Protein AF-A0A928PJI2-F1 (afdb_monomer_lite)

Radius of gyration: 22.68 Å; chains: 1; bounding box: 47×32×67 Å

pLDDT: mean 75.67, std 11.38, range [41.09, 91.38]

Structure (mmCIF, N/CA/C/O backbone):
data_AF-A0A928PJI2-F1
#
_entry.id   AF-A0A928PJI2-F1
#
loop_
_atom_site.group_PDB
_atom_site.id
_atom_site.type_symbol
_atom_site.label_atom_id
_atom_site.label_alt_id
_atom_site.label_comp_id
_atom_site.label_asym_id
_atom_site.label_entity_id
_atom_site.label_seq_id
_atom_site.pdbx_PDB_ins_code
_atom_site.Cartn_x
_atom_site.Cartn_y
_atom_site.Cartn_z
_atom_site.occupancy
_atom_site.B_iso_or_equiv
_atom_site.auth_seq_id
_atom_site.auth_comp_id
_atom_site.auth_asym_id
_atom_site.auth_atom_id
_atom_site.pdbx_PDB_model_num
ATOM 1 N N . MET A 1 1 ? -7.559 18.636 12.593 1.00 42.41 1 MET A N 1
ATOM 2 C CA . MET A 1 1 ? -6.894 17.813 11.559 1.00 42.41 1 MET A CA 1
ATOM 3 C C . MET A 1 1 ? -5.403 18.155 11.569 1.00 42.41 1 MET A C 1
ATOM 5 O O . MET A 1 1 ? -4.976 19.025 10.827 1.00 42.41 1 MET A O 1
ATOM 9 N N . ASN A 1 2 ? -4.631 17.572 12.496 1.00 41.09 2 ASN A N 1
ATOM 10 C CA . ASN A 1 2 ? -3.192 17.846 12.614 1.00 41.09 2 ASN A CA 1
ATOM 11 C C . ASN A 1 2 ? -2.451 17.034 11.544 1.00 41.09 2 ASN A C 1
ATOM 13 O O . ASN A 1 2 ? -2.217 15.835 11.701 1.00 41.09 2 ASN A O 1
ATOM 17 N N . LEU A 1 3 ? -2.166 17.682 10.417 1.00 52.84 3 LEU A N 1
ATOM 18 C CA . LEU A 1 3 ? -1.324 17.148 9.354 1.00 52.84 3 LEU A CA 1
ATOM 19 C C . LEU A 1 3 ? 0.115 17.108 9.871 1.00 52.84 3 LEU A C 1
ATOM 21 O O . LEU A 1 3 ? 0.831 18.102 9.879 1.00 52.84 3 LEU A O 1
ATOM 25 N N . ASP A 1 4 ? 0.512 15.939 10.359 1.00 62.12 4 ASP A N 1
ATOM 26 C CA . ASP A 1 4 ? 1.878 15.655 10.774 1.00 62.12 4 ASP A CA 1
ATOM 27 C C . ASP A 1 4 ? 2.794 15.761 9.538 1.00 62.12 4 ASP A C 1
ATOM 29 O O . ASP A 1 4 ? 2.834 14.853 8.703 1.00 62.12 4 ASP A O 1
ATOM 33 N N . PHE A 1 5 ? 3.489 16.895 9.380 1.00 66.19 5 PHE A N 1
ATOM 34 C CA . PHE A 1 5 ? 4.384 17.181 8.246 1.00 66.19 5 PHE A CA 1
ATOM 35 C C . PHE A 1 5 ? 5.406 16.059 8.007 1.00 66.19 5 PHE A C 1
ATOM 37 O O . PHE A 1 5 ? 5.797 15.796 6.869 1.00 66.19 5 PHE A O 1
ATOM 44 N N . ARG A 1 6 ? 5.771 15.321 9.062 1.00 69.81 6 ARG A N 1
ATOM 45 C CA . ARG A 1 6 ? 6.651 14.153 8.985 1.00 69.81 6 ARG A CA 1
ATOM 46 C C . ARG A 1 6 ? 6.022 12.990 8.211 1.00 69.81 6 ARG A C 1
ATOM 48 O O . ARG A 1 6 ? 6.728 12.288 7.489 1.00 69.81 6 ARG A O 1
ATOM 55 N N . LYS A 1 7 ? 4.703 12.789 8.318 1.00 73.00 7 LYS A N 1
ATOM 56 C CA . LYS A 1 7 ? 3.969 11.778 7.534 1.00 73.00 7 LYS A CA 1
ATOM 57 C C . LYS A 1 7 ? 3.865 12.177 6.067 1.00 73.00 7 LYS A C 1
ATOM 59 O O . LYS A 1 7 ? 4.045 11.320 5.209 1.00 73.00 7 LYS A O 1
ATOM 64 N N . ILE A 1 8 ? 3.626 13.457 5.780 1.00 77.81 8 ILE A N 1
ATOM 65 C CA . ILE A 1 8 ? 3.538 13.967 4.402 1.00 77.81 8 ILE A CA 1
ATOM 66 C C . ILE A 1 8 ? 4.882 13.810 3.690 1.00 77.81 8 ILE A C 1
ATOM 68 O O . ILE A 1 8 ? 4.924 13.283 2.583 1.00 77.81 8 ILE A O 1
ATOM 72 N N . GLY A 1 9 ? 5.982 14.195 4.348 1.00 80.31 9 GLY A N 1
ATOM 73 C CA . GLY A 1 9 ? 7.327 14.030 3.796 1.00 80.31 9 GLY A CA 1
ATOM 74 C C . GLY A 1 9 ? 7.658 12.568 3.502 1.00 80.31 9 GLY A C 1
ATOM 75 O O . GLY A 1 9 ? 8.167 12.258 2.429 1.00 80.31 9 GLY A O 1
ATOM 76 N N . LYS A 1 10 ? 7.292 11.651 4.407 1.00 82.50 10 LYS A N 1
ATOM 77 C CA . LYS A 1 10 ? 7.490 10.214 4.186 1.00 82.50 10 LYS A CA 1
ATOM 78 C C . LYS A 1 10 ? 6.700 9.700 2.978 1.00 82.50 10 LYS A C 1
ATOM 80 O O . LYS A 1 10 ? 7.272 9.020 2.138 1.00 82.50 10 LYS A O 1
ATOM 85 N N . ILE A 1 11 ? 5.427 10.081 2.858 1.00 85.81 11 ILE A N 1
ATOM 86 C CA . ILE A 1 11 ? 4.591 9.704 1.708 1.00 85.81 11 ILE A CA 1
ATOM 87 C C . ILE A 1 11 ? 5.186 10.247 0.404 1.00 85.81 11 ILE A C 1
ATOM 89 O O . ILE A 1 11 ? 5.248 9.521 -0.581 1.00 85.81 11 ILE A O 1
ATOM 93 N N . ALA A 1 12 ? 5.651 11.498 0.387 1.00 85.88 12 ALA A N 1
ATOM 94 C CA . ALA A 1 12 ? 6.261 12.090 -0.801 1.00 85.88 12 ALA A CA 1
ATOM 95 C C . ALA A 1 12 ? 7.525 11.331 -1.235 1.00 85.88 12 ALA A C 1
ATOM 97 O O . ALA A 1 12 ? 7.686 11.035 -2.416 1.00 85.88 12 ALA A O 1
ATOM 98 N N . VAL A 1 13 ? 8.389 10.964 -0.283 1.00 89.44 13 VAL A N 1
ATOM 99 C CA . VAL A 1 13 ? 9.581 10.147 -0.555 1.00 89.44 13 VAL A CA 1
ATOM 100 C C . VAL A 1 13 ? 9.193 8.773 -1.100 1.00 89.44 13 VAL A C 1
ATOM 102 O O . VAL A 1 13 ? 9.744 8.356 -2.116 1.00 89.44 13 VAL A O 1
ATOM 105 N N . ASP A 1 14 ? 8.216 8.102 -0.488 1.00 84.31 14 ASP A N 1
ATOM 106 C CA . ASP A 1 14 ? 7.739 6.791 -0.944 1.00 84.31 14 ASP A CA 1
ATOM 107 C C . ASP A 1 14 ? 7.193 6.862 -2.385 1.00 84.31 14 ASP A C 1
ATOM 109 O O . ASP A 1 14 ? 7.489 5.997 -3.211 1.00 84.31 14 ASP A O 1
ATOM 113 N N . VAL A 1 15 ? 6.459 7.930 -2.722 1.00 88.00 15 VAL A N 1
ATOM 114 C CA . VAL A 1 15 ? 5.955 8.178 -4.083 1.00 88.00 15 VAL A CA 1
ATOM 115 C C . VAL A 1 15 ? 7.101 8.409 -5.071 1.00 88.00 15 VAL A C 1
ATOM 117 O O . VAL A 1 15 ? 7.095 7.834 -6.158 1.00 88.00 15 VAL A O 1
ATOM 120 N N . ILE A 1 16 ? 8.106 9.210 -4.708 1.00 91.38 16 ILE A N 1
ATOM 121 C CA . ILE A 1 16 ? 9.274 9.459 -5.567 1.00 91.38 16 ILE A CA 1
ATOM 122 C C . ILE A 1 16 ? 10.029 8.153 -5.836 1.00 91.38 16 ILE A C 1
ATOM 124 O O . ILE A 1 16 ? 10.334 7.848 -6.989 1.00 91.38 16 ILE A O 1
ATOM 128 N N . ILE A 1 17 ? 10.285 7.353 -4.797 1.00 90.81 17 ILE A N 1
ATOM 129 C CA . ILE A 1 17 ? 10.956 6.052 -4.923 1.00 90.81 17 ILE A CA 1
ATOM 130 C C . ILE A 1 17 ? 10.165 5.129 -5.854 1.00 90.81 17 ILE A C 1
ATOM 132 O O . ILE A 1 17 ? 10.753 4.478 -6.717 1.00 90.81 17 ILE A O 1
ATOM 136 N N . PHE A 1 18 ? 8.837 5.102 -5.727 1.00 88.06 18 PHE A N 1
ATOM 137 C CA . PHE A 1 18 ? 7.977 4.305 -6.595 1.00 88.06 18 PHE A CA 1
ATOM 138 C C . PHE A 1 18 ? 8.124 4.682 -8.079 1.00 88.06 18 PHE A C 1
ATOM 140 O O . PHE A 1 18 ? 8.286 3.800 -8.923 1.00 88.06 18 PHE A O 1
ATOM 147 N N . PHE A 1 19 ? 8.143 5.978 -8.407 1.00 87.38 19 PHE A N 1
ATOM 148 C CA . PHE A 1 19 ? 8.352 6.433 -9.786 1.00 87.38 19 PHE A CA 1
ATOM 149 C C . PHE A 1 19 ? 9.752 6.107 -10.317 1.00 87.38 19 PHE A C 1
ATOM 151 O O . PHE A 1 19 ? 9.887 5.717 -11.477 1.00 87.38 19 PHE A O 1
ATOM 158 N N . VAL A 1 20 ? 10.786 6.208 -9.478 1.00 90.81 20 VAL A N 1
ATOM 159 C CA . VAL A 1 20 ? 12.151 5.811 -9.855 1.00 90.81 20 VAL A CA 1
ATOM 160 C C . VAL A 1 20 ? 12.215 4.312 -10.163 1.00 90.81 20 VAL A C 1
ATOM 162 O O . VAL A 1 20 ? 12.771 3.922 -11.189 1.00 90.81 20 VAL A O 1
ATOM 165 N N . LEU A 1 21 ? 11.598 3.468 -9.329 1.00 88.62 21 LEU A N 1
ATOM 166 C CA . LEU A 1 21 ? 11.528 2.022 -9.560 1.00 88.62 21 LEU A CA 1
ATOM 167 C C . LEU A 1 21 ? 10.780 1.686 -10.855 1.00 88.62 21 LEU A C 1
ATOM 169 O O . LEU A 1 21 ? 11.262 0.863 -11.634 1.00 88.62 21 LEU A O 1
ATOM 173 N N . LEU A 1 22 ? 9.653 2.354 -11.124 1.00 85.25 22 LEU A N 1
ATOM 174 C CA . LEU A 1 22 ? 8.938 2.225 -12.398 1.00 85.25 22 LEU A CA 1
ATOM 175 C C . LEU A 1 22 ? 9.819 2.607 -13.594 1.00 85.25 22 LEU A C 1
ATOM 177 O O . LEU A 1 22 ? 9.795 1.910 -14.604 1.00 85.25 22 LEU A O 1
ATOM 181 N N . GLY A 1 23 ? 10.628 3.663 -13.473 1.00 84.06 23 GLY A N 1
ATOM 182 C CA . GLY A 1 23 ? 11.589 4.059 -14.504 1.00 84.06 23 GLY A CA 1
ATOM 183 C C . GLY A 1 23 ? 12.644 2.983 -14.782 1.00 84.06 23 GLY A C 1
ATOM 184 O O . GLY A 1 23 ? 12.915 2.661 -15.937 1.00 84.06 23 GLY A O 1
ATOM 185 N N . ILE A 1 24 ? 13.196 2.367 -13.734 1.00 86.94 24 ILE A N 1
ATOM 186 C CA . ILE A 1 24 ? 14.184 1.280 -13.857 1.00 86.94 24 ILE A CA 1
ATOM 187 C C . ILE A 1 24 ? 13.563 0.041 -14.517 1.00 86.94 24 ILE A C 1
ATOM 189 O O . ILE A 1 24 ? 14.201 -0.606 -15.347 1.00 86.94 24 ILE A O 1
ATOM 193 N N . LEU A 1 25 ? 12.299 -0.262 -14.209 1.00 85.00 25 LEU A N 1
ATOM 194 C CA . LEU A 1 25 ? 11.548 -1.370 -14.810 1.00 85.00 25 LEU A CA 1
ATOM 195 C C . LEU A 1 25 ? 11.311 -1.203 -16.323 1.00 85.00 25 LEU A C 1
ATOM 197 O O . LEU A 1 25 ? 10.968 -2.183 -16.980 1.00 85.00 25 LEU A O 1
ATOM 201 N N . ILE A 1 26 ? 11.526 -0.006 -16.886 1.00 83.44 26 ILE A N 1
ATOM 202 C CA . ILE A 1 26 ? 11.474 0.256 -18.334 1.00 83.44 26 ILE A CA 1
ATOM 203 C C . ILE A 1 26 ? 12.778 -0.118 -19.042 1.00 83.44 26 ILE A C 1
ATOM 205 O O . ILE A 1 26 ? 12.755 -0.405 -20.239 1.00 83.44 26 ILE A O 1
ATOM 209 N N . LEU A 1 27 ? 13.906 -0.201 -18.329 1.00 83.19 27 LEU A N 1
ATOM 210 C CA . LEU A 1 27 ? 15.193 -0.541 -18.941 1.00 83.19 27 LEU A CA 1
ATOM 211 C C . LEU A 1 27 ? 15.141 -1.867 -19.722 1.00 83.19 27 LEU A C 1
ATOM 213 O O . LEU A 1 27 ? 15.535 -1.858 -20.887 1.00 83.19 27 LEU A O 1
ATOM 217 N N . PRO A 1 28 ? 14.599 -2.982 -19.188 1.00 80.50 28 PRO A N 1
ATOM 218 C CA . PRO A 1 28 ? 14.483 -4.224 -19.949 1.00 80.50 28 PRO A CA 1
ATOM 219 C C . PRO A 1 28 ? 13.693 -4.065 -21.253 1.00 80.50 28 PRO A C 1
ATOM 221 O O . PRO A 1 28 ? 14.087 -4.648 -22.261 1.00 80.50 28 PRO A O 1
ATOM 224 N N . ALA A 1 29 ? 12.626 -3.257 -21.269 1.00 80.50 29 ALA A N 1
ATOM 225 C CA . ALA A 1 29 ? 11.838 -2.978 -22.472 1.00 80.50 29 ALA A CA 1
ATOM 226 C C . ALA A 1 29 ? 12.664 -2.265 -23.550 1.00 80.50 29 ALA A C 1
ATOM 228 O O . ALA A 1 29 ? 12.610 -2.642 -24.718 1.00 80.50 29 ALA A O 1
ATOM 229 N N . VAL A 1 30 ? 13.479 -1.288 -23.146 1.00 82.31 30 VAL A N 1
ATOM 230 C CA . VAL A 1 30 ? 14.346 -0.527 -24.057 1.00 82.31 30 VAL A CA 1
ATOM 231 C C . VAL A 1 30 ? 15.494 -1.390 -24.585 1.00 82.31 30 VAL A C 1
ATOM 233 O O . VAL A 1 30 ? 15.783 -1.357 -25.777 1.00 82.31 30 VAL A O 1
ATOM 236 N N . TYR A 1 31 ? 16.128 -2.189 -23.723 1.00 81.06 31 TYR A N 1
ATOM 237 C CA . TYR A 1 31 ? 17.282 -3.010 -24.103 1.00 81.06 31 TYR A CA 1
ATOM 238 C C . TYR A 1 31 ? 16.911 -4.228 -24.950 1.00 81.06 31 TYR A C 1
ATOM 240 O O . TYR A 1 31 ? 17.641 -4.575 -25.873 1.00 81.06 31 TYR A O 1
ATOM 248 N N . THR A 1 32 ? 15.799 -4.897 -24.640 1.00 80.25 32 THR A N 1
ATOM 249 C CA . THR A 1 32 ? 15.392 -6.109 -25.372 1.00 80.25 32 THR A CA 1
ATOM 250 C C . THR A 1 32 ? 14.613 -5.801 -26.647 1.00 80.25 32 THR A C 1
ATOM 252 O O . THR A 1 32 ? 14.497 -6.687 -27.491 1.00 80.25 32 THR A O 1
ATOM 255 N N . ASN A 1 33 ? 14.079 -4.577 -26.785 1.00 76.94 33 ASN A N 1
ATOM 256 C CA . ASN A 1 33 ? 13.225 -4.134 -27.895 1.00 76.94 33 ASN A CA 1
ATOM 257 C C . ASN A 1 33 ? 12.179 -5.194 -28.297 1.00 76.94 33 ASN A C 1
ATOM 259 O O . ASN A 1 33 ? 11.945 -5.484 -29.469 1.00 76.94 33 ASN A O 1
ATOM 263 N N . SER A 1 34 ? 11.610 -5.844 -27.287 1.00 77.62 34 SER A N 1
ATOM 264 C CA . SER A 1 34 ? 10.708 -6.976 -27.429 1.00 77.62 34 SER A CA 1
ATOM 265 C C . SER A 1 34 ? 9.525 -6.787 -26.495 1.00 77.62 34 SER A C 1
ATOM 267 O O . SER A 1 34 ? 9.655 -6.223 -25.407 1.00 77.62 34 SER A O 1
ATOM 269 N N . ILE A 1 35 ? 8.366 -7.308 -26.898 1.00 78.56 35 ILE A N 1
ATOM 270 C CA . ILE A 1 35 ? 7.120 -7.251 -26.121 1.00 78.56 35 ILE A CA 1
ATOM 271 C C . ILE A 1 35 ? 7.327 -7.842 -24.715 1.00 78.56 35 ILE A C 1
ATOM 273 O O . ILE A 1 35 ? 6.756 -7.357 -23.738 1.00 78.56 35 ILE A O 1
ATOM 277 N N . PHE A 1 36 ? 8.215 -8.833 -24.586 1.00 82.38 36 PHE A N 1
ATOM 278 C CA . PHE A 1 36 ? 8.548 -9.452 -23.303 1.00 82.38 36 PHE A CA 1
ATOM 279 C C . PHE A 1 36 ? 9.231 -8.498 -22.314 1.00 82.38 36 PHE A C 1
ATOM 281 O O . PHE A 1 36 ? 9.088 -8.665 -21.105 1.00 82.38 36 PHE A O 1
ATOM 288 N N . GLY A 1 37 ? 9.908 -7.455 -22.794 1.00 80.69 37 GLY A N 1
ATOM 289 C CA . GLY A 1 37 ? 10.565 -6.471 -21.940 1.00 80.69 37 GLY A CA 1
ATOM 290 C C . GLY A 1 37 ? 9.599 -5.566 -21.165 1.00 80.69 37 GLY A C 1
ATOM 291 O O . GLY A 1 37 ? 10.006 -4.980 -20.167 1.00 80.69 37 GLY A O 1
ATOM 292 N N . TYR A 1 38 ? 8.318 -5.492 -21.555 1.00 82.88 38 TYR A N 1
ATOM 293 C CA . TYR A 1 38 ? 7.283 -4.728 -20.838 1.00 82.88 38 TYR A CA 1
ATOM 294 C C . TYR A 1 38 ? 6.625 -5.501 -19.686 1.00 82.88 38 TYR A C 1
ATOM 296 O O . TYR A 1 38 ? 5.960 -4.894 -18.842 1.00 82.88 38 TYR A O 1
ATOM 304 N N . PHE A 1 39 ? 6.811 -6.825 -19.620 1.00 86.81 39 PHE A N 1
ATOM 305 C CA . PHE A 1 39 ? 6.223 -7.667 -18.571 1.00 86.81 39 PHE A CA 1
ATOM 306 C C . PHE A 1 39 ? 6.530 -7.193 -17.147 1.00 86.81 39 PHE A C 1
ATOM 308 O O . PHE A 1 39 ? 5.600 -7.182 -16.343 1.00 86.81 39 PHE A O 1
ATOM 315 N N . PRO A 1 40 ? 7.762 -6.768 -16.802 1.00 86.06 40 PRO A N 1
ATOM 316 C CA . PRO A 1 40 ? 8.067 -6.295 -15.456 1.00 86.06 40 PRO A CA 1
ATOM 317 C C . PRO A 1 40 ? 7.196 -5.104 -15.042 1.00 86.06 40 PRO A C 1
ATOM 319 O O . PRO A 1 40 ? 6.665 -5.084 -13.933 1.00 86.06 40 PRO A O 1
ATOM 322 N N . ILE A 1 41 ? 6.971 -4.143 -15.941 1.00 86.75 41 ILE A N 1
ATOM 323 C CA . ILE A 1 41 ? 6.128 -2.971 -15.661 1.00 86.75 41 ILE A CA 1
ATOM 324 C C . ILE A 1 41 ? 4.673 -3.406 -15.502 1.00 86.75 41 ILE A C 1
ATOM 326 O O . ILE A 1 41 ? 4.034 -3.061 -14.511 1.00 86.75 41 ILE A O 1
ATOM 330 N N . LEU A 1 42 ? 4.163 -4.192 -16.455 1.00 86.50 42 LEU A N 1
ATOM 331 C CA . LEU A 1 42 ? 2.790 -4.701 -16.444 1.00 86.50 42 LEU A CA 1
ATOM 332 C C . LEU A 1 42 ? 2.490 -5.487 -15.166 1.00 86.50 42 LEU A C 1
ATOM 334 O O . LEU A 1 42 ? 1.495 -5.214 -14.497 1.00 86.50 42 LEU A O 1
ATOM 338 N N . ALA A 1 43 ? 3.379 -6.405 -14.788 1.00 88.06 43 ALA A N 1
ATOM 339 C CA . ALA A 1 43 ? 3.263 -7.178 -13.561 1.00 88.06 43 ALA A CA 1
ATOM 340 C C . ALA A 1 43 ? 3.217 -6.261 -12.335 1.00 88.06 43 ALA A C 1
ATOM 342 O O . ALA A 1 43 ? 2.334 -6.409 -11.493 1.00 88.06 43 ALA A O 1
ATOM 343 N N . THR A 1 44 ? 4.113 -5.273 -12.263 1.00 88.44 44 THR A N 1
ATOM 344 C CA . THR A 1 44 ? 4.161 -4.324 -11.142 1.00 88.44 44 THR A CA 1
ATOM 345 C C . THR A 1 44 ? 2.872 -3.508 -11.036 1.00 88.44 44 THR A C 1
ATOM 347 O O . THR A 1 44 ? 2.315 -3.387 -9.945 1.00 88.44 44 THR A O 1
ATOM 350 N N . VAL A 1 45 ? 2.355 -2.992 -12.155 1.00 88.31 45 VAL A N 1
ATOM 351 C CA . VAL A 1 45 ? 1.103 -2.217 -12.199 1.00 88.31 45 VAL A CA 1
ATOM 352 C C . VAL A 1 45 ? -0.087 -3.067 -11.753 1.00 88.31 45 VAL A C 1
ATOM 354 O O . VAL A 1 45 ? -0.871 -2.633 -10.908 1.00 88.31 45 VAL A O 1
ATOM 357 N N . ILE A 1 46 ? -0.199 -4.297 -12.262 1.00 90.69 46 ILE A N 1
ATOM 358 C CA . ILE A 1 46 ? -1.271 -5.224 -11.879 1.00 90.69 46 ILE A CA 1
ATOM 359 C C . ILE A 1 46 ? -1.190 -5.546 -10.384 1.00 90.69 46 ILE A C 1
ATOM 361 O O . ILE A 1 46 ? -2.210 -5.509 -9.698 1.00 90.69 46 ILE A O 1
ATOM 365 N N . LEU A 1 47 ? 0.008 -5.797 -9.849 1.00 90.44 47 LEU A N 1
ATOM 366 C CA . LEU A 1 47 ? 0.192 -6.098 -8.428 1.00 90.44 47 LEU A CA 1
ATOM 367 C C . LEU A 1 47 ? -0.283 -4.943 -7.533 1.00 90.44 47 LEU A C 1
ATOM 369 O O . LEU A 1 47 ? -0.941 -5.167 -6.516 1.00 90.44 47 LEU A O 1
ATOM 373 N N . HIS A 1 48 ? 0.010 -3.702 -7.931 1.00 88.38 48 HIS A N 1
ATOM 374 C CA . HIS A 1 48 ? -0.431 -2.511 -7.205 1.00 88.38 48 HIS A CA 1
ATOM 375 C C . HIS A 1 48 ? -1.947 -2.330 -7.277 1.00 88.38 48 HIS A C 1
ATOM 377 O O . HIS A 1 48 ? -2.566 -2.017 -6.261 1.00 88.38 48 HIS A O 1
ATOM 383 N N . LEU A 1 49 ? -2.560 -2.587 -8.436 1.00 89.06 49 LEU A N 1
ATOM 384 C CA . LEU A 1 49 ? -4.017 -2.571 -8.578 1.00 89.06 49 LEU A CA 1
ATOM 385 C C . LEU A 1 49 ? -4.681 -3.612 -7.673 1.00 89.06 49 LEU A C 1
ATOM 387 O O . LEU A 1 49 ? -5.611 -3.278 -6.942 1.00 89.06 49 LEU A O 1
ATOM 391 N N . VAL A 1 50 ? -4.175 -4.848 -7.662 1.00 90.62 50 VAL A N 1
ATOM 392 C CA . VAL A 1 50 ? -4.685 -5.918 -6.790 1.00 90.62 50 VAL A CA 1
ATOM 393 C C . VAL A 1 50 ? -4.539 -5.537 -5.316 1.00 90.62 50 VAL A C 1
ATOM 395 O O . VAL A 1 50 ? -5.483 -5.701 -4.546 1.00 90.62 50 VAL A O 1
ATOM 398 N N . SER A 1 51 ? -3.400 -4.963 -4.924 1.00 88.31 51 SER A N 1
ATOM 399 C CA . SER A 1 51 ? -3.172 -4.461 -3.562 1.00 88.31 51 SER A CA 1
ATOM 400 C C . SER A 1 51 ? -4.167 -3.359 -3.170 1.00 88.31 51 SER A C 1
ATOM 402 O O . SER A 1 51 ? -4.726 -3.370 -2.071 1.00 88.31 51 SER A O 1
ATOM 404 N N . LEU A 1 52 ? -4.464 -2.430 -4.082 1.00 87.19 52 LEU A N 1
ATOM 405 C CA . LEU A 1 52 ? -5.425 -1.352 -3.847 1.00 87.19 52 LEU A CA 1
ATOM 406 C C . LEU A 1 52 ? -6.846 -1.909 -3.676 1.00 87.19 52 LEU A C 1
ATOM 408 O O . LEU A 1 52 ? -7.53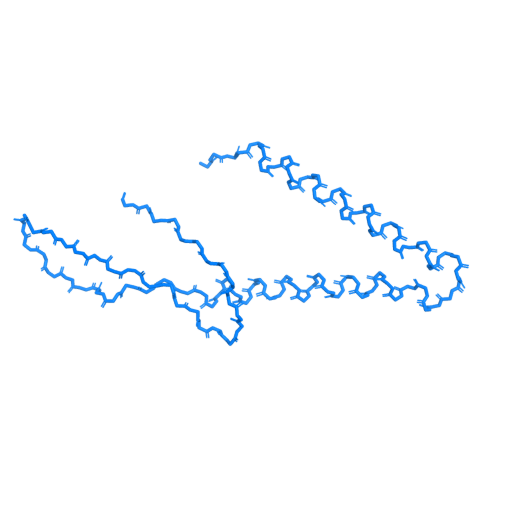4 -1.564 -2.714 1.00 87.19 52 LEU A O 1
ATOM 412 N N . VAL A 1 53 ? -7.257 -2.833 -4.549 1.00 87.38 53 VAL A N 1
ATOM 413 C CA . VAL A 1 53 ? -8.546 -3.532 -4.438 1.00 87.38 53 VAL A CA 1
ATOM 414 C C . VAL A 1 53 ? -8.638 -4.289 -3.114 1.00 87.38 53 VAL A C 1
ATOM 416 O O . VAL A 1 53 ? -9.645 -4.168 -2.416 1.00 87.38 53 VAL A O 1
ATOM 419 N N . TYR A 1 54 ? -7.578 -4.995 -2.715 1.00 86.88 54 TYR A N 1
ATOM 420 C CA . TYR A 1 54 ? -7.505 -5.679 -1.424 1.00 86.88 54 TYR A CA 1
ATOM 421 C C . TYR A 1 54 ? -7.755 -4.710 -0.264 1.00 86.88 54 TYR A C 1
ATOM 423 O O . TYR A 1 54 ? -8.618 -4.950 0.580 1.00 86.88 54 TYR A O 1
ATOM 431 N N . LEU A 1 55 ? -7.063 -3.567 -0.249 1.00 83.94 55 LEU A N 1
ATOM 432 C CA . LEU A 1 55 ? -7.245 -2.538 0.775 1.00 83.94 55 LEU A CA 1
ATOM 433 C C . LEU A 1 55 ? -8.666 -1.958 0.781 1.00 83.94 55 LEU A C 1
ATOM 435 O O . LEU A 1 55 ? -9.217 -1.715 1.856 1.00 83.94 55 LEU A O 1
ATOM 439 N N . MET A 1 56 ? -9.278 -1.744 -0.387 1.00 82.62 56 MET A N 1
ATOM 440 C CA . MET A 1 56 ? -10.656 -1.251 -0.487 1.00 82.62 56 MET A CA 1
ATOM 441 C C . MET A 1 56 ? -11.670 -2.251 0.065 1.00 82.62 56 MET A C 1
ATOM 443 O O . MET A 1 56 ? -12.573 -1.855 0.804 1.00 82.62 56 MET A O 1
ATOM 447 N N . VAL A 1 57 ? -11.518 -3.535 -0.267 1.00 84.06 57 VAL A N 1
ATOM 448 C CA . VAL A 1 57 ? -12.380 -4.602 0.258 1.00 84.06 57 VAL A CA 1
ATOM 449 C C . VAL A 1 57 ? -12.235 -4.684 1.775 1.00 84.06 57 VAL A C 1
ATOM 451 O O . VAL A 1 57 ? -13.243 -4.669 2.478 1.00 84.06 57 VAL A O 1
ATOM 454 N N . MET A 1 58 ? -11.001 -4.660 2.284 1.00 81.88 58 MET A N 1
ATOM 455 C CA . MET A 1 58 ? -10.725 -4.709 3.722 1.00 81.88 58 MET A CA 1
ATOM 456 C C . MET A 1 58 ? -11.309 -3.517 4.481 1.00 81.88 58 MET A C 1
ATOM 458 O O . MET A 1 58 ? -11.905 -3.683 5.540 1.00 81.88 58 MET A O 1
ATOM 462 N N . ARG A 1 59 ? -11.202 -2.300 3.936 1.00 78.25 59 ARG A N 1
ATOM 463 C CA . ARG A 1 59 ? -11.807 -1.114 4.563 1.00 78.25 59 ARG A CA 1
ATOM 464 C C . ARG A 1 59 ? -13.326 -1.201 4.662 1.00 78.25 59 ARG A C 1
ATOM 466 O O . ARG A 1 59 ? -13.888 -0.654 5.600 1.00 78.25 59 ARG A O 1
ATOM 473 N N . ARG A 1 60 ? -13.987 -1.853 3.701 1.00 77.31 60 ARG A N 1
ATOM 474 C CA . ARG A 1 60 ? -15.445 -2.043 3.718 1.00 77.31 60 ARG A CA 1
ATOM 475 C C . ARG A 1 60 ? -15.886 -3.192 4.624 1.00 77.31 60 ARG A C 1
ATOM 477 O O . ARG A 1 60 ? -17.013 -3.168 5.104 1.00 77.31 60 ARG A O 1
ATOM 484 N N . SER A 1 61 ? -15.038 -4.198 4.827 1.00 77.56 61 SER A N 1
ATOM 485 C CA . SER A 1 61 ? -15.390 -5.411 5.571 1.00 77.56 61 SER A CA 1
ATOM 486 C C . SER A 1 61 ? -15.075 -5.352 7.064 1.00 77.56 61 SER A C 1
ATOM 488 O O . SER A 1 61 ? -15.613 -6.159 7.823 1.00 77.56 61 SER A O 1
ATOM 490 N N . ILE A 1 62 ? -14.214 -4.429 7.495 1.00 78.38 62 ILE A N 1
ATOM 491 C CA . ILE A 1 62 ? -13.913 -4.215 8.910 1.00 78.38 62 ILE A CA 1
ATOM 492 C C . ILE A 1 62 ? -15.042 -3.393 9.534 1.00 78.38 62 ILE A C 1
ATOM 494 O O . ILE A 1 62 ? -15.234 -2.226 9.199 1.00 78.38 62 ILE A O 1
ATOM 498 N N . SER A 1 63 ? -15.772 -3.998 10.469 1.00 71.75 63 SER A N 1
ATOM 499 C CA . SER A 1 63 ? -16.777 -3.317 11.286 1.00 71.75 63 SER A CA 1
ATOM 500 C C . SER A 1 63 ? -16.406 -3.398 12.761 1.00 71.75 63 SER A C 1
ATOM 502 O O . SER A 1 63 ? -15.998 -4.454 13.243 1.00 71.75 63 SER A O 1
ATOM 504 N N . ILE A 1 64 ? -16.573 -2.286 13.472 1.00 69.31 64 ILE A N 1
ATOM 505 C CA . ILE A 1 64 ? -16.452 -2.238 14.929 1.00 69.31 64 ILE A CA 1
ATOM 506 C C . ILE A 1 64 ? -17.839 -2.543 15.489 1.00 69.31 64 ILE A C 1
ATOM 508 O O . ILE A 1 64 ? -18.796 -1.828 15.195 1.00 69.31 64 ILE A O 1
ATOM 512 N N . GLU A 1 65 ? -17.958 -3.632 16.233 1.00 67.62 65 GLU A N 1
ATOM 513 C CA . GLU A 1 65 ? -19.195 -4.029 16.902 1.00 67.62 65 GLU A CA 1
ATOM 514 C C . GLU A 1 65 ? -18.978 -3.909 18.416 1.00 67.62 65 GLU A C 1
ATOM 516 O O . GLU A 1 65 ? -17.957 -4.360 18.937 1.00 67.62 65 GLU A O 1
ATOM 521 N N . SER A 1 66 ? -19.911 -3.255 19.114 1.00 65.25 66 SER A N 1
ATOM 522 C CA . SER A 1 66 ? -20.009 -3.325 20.572 1.00 65.25 66 SER A CA 1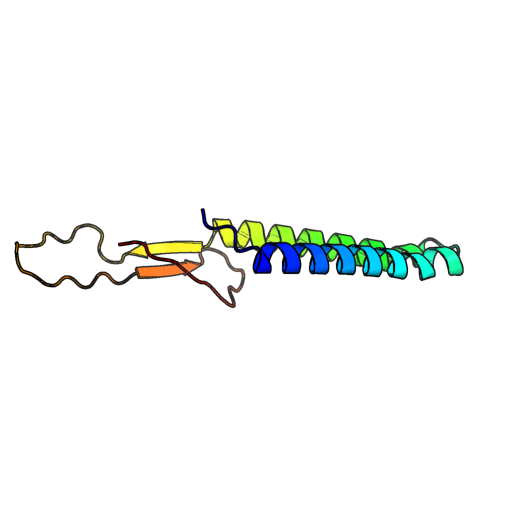
ATOM 523 C C . SER A 1 66 ? -20.958 -4.460 20.934 1.00 65.25 66 SER A C 1
ATOM 525 O O . SER A 1 66 ? -22.026 -4.590 20.331 1.00 65.25 66 SER A O 1
ATOM 527 N N . ASP A 1 67 ? -20.564 -5.279 21.904 1.00 61.44 67 ASP A N 1
ATOM 528 C CA . ASP A 1 67 ? -21.373 -6.428 22.338 1.00 61.44 67 ASP A CA 1
ATOM 529 C C . ASP A 1 67 ? -22.607 -5.982 23.149 1.00 61.44 67 ASP A C 1
ATOM 531 O O . ASP A 1 67 ? -23.605 -6.685 23.247 1.00 61.44 67 ASP A O 1
ATOM 535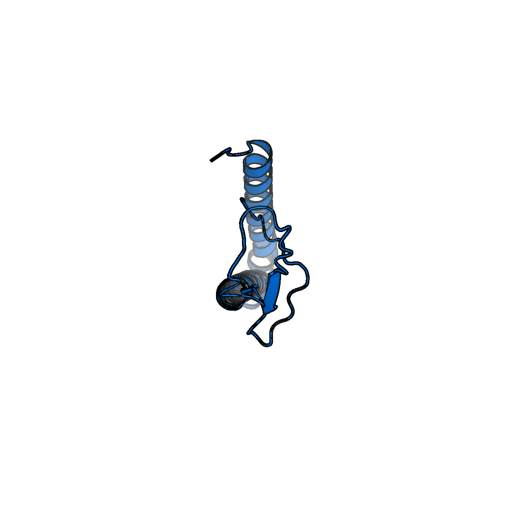 N N . HIS A 1 68 ? -22.577 -4.751 23.671 1.00 58.12 68 HIS A N 1
ATOM 536 C CA . HIS A 1 68 ? -23.655 -4.158 24.453 1.00 58.12 68 HIS A CA 1
ATOM 537 C C . HIS A 1 68 ? -24.149 -2.884 23.753 1.00 58.12 68 HIS A C 1
ATOM 539 O O . HIS A 1 68 ? -23.399 -1.913 23.620 1.00 58.12 68 HIS A O 1
ATOM 545 N N . ARG A 1 69 ? -25.384 -2.913 23.232 1.00 56.81 69 ARG A N 1
ATOM 546 C CA . ARG A 1 69 ? -26.005 -1.785 22.506 1.00 56.81 69 ARG A CA 1
ATOM 547 C C . ARG A 1 69 ? -26.992 -0.965 23.335 1.00 56.81 69 ARG A C 1
ATOM 549 O O . ARG A 1 69 ? -27.194 0.186 22.987 1.00 56.81 69 ARG A O 1
ATOM 556 N N . ASP A 1 70 ? -27.501 -1.510 24.435 1.00 53.78 70 ASP A N 1
ATOM 557 C CA . ASP A 1 70 ? -28.423 -0.830 25.349 1.00 53.78 70 ASP A CA 1
ATOM 558 C C . ASP A 1 70 ? -28.110 -1.265 26.783 1.00 53.78 70 ASP A C 1
ATOM 560 O O . ASP A 1 70 ? -28.676 -2.226 27.299 1.00 53.78 70 ASP A O 1
ATOM 564 N N . VAL A 1 71 ? -27.138 -0.601 27.411 1.00 58.16 71 VAL A N 1
ATOM 565 C CA . VAL A 1 71 ? -26.919 -0.742 28.855 1.00 58.16 71 VAL A CA 1
ATOM 566 C C . VAL A 1 71 ? -27.689 0.391 29.516 1.00 58.16 71 VAL A C 1
ATOM 568 O O . VAL A 1 71 ? -27.302 1.552 29.390 1.00 58.16 71 VAL A O 1
ATOM 571 N N . GLU A 1 72 ? -28.795 0.074 30.186 1.00 59.91 72 GLU A N 1
ATOM 572 C CA . GLU A 1 72 ? -29.433 1.014 31.108 1.00 59.91 72 GLU A CA 1
ATOM 573 C C . GLU A 1 72 ? -28.484 1.205 32.293 1.00 59.91 72 GLU A C 1
ATOM 575 O O . GLU A 1 72 ? -28.226 0.274 33.054 1.00 59.91 72 GLU A O 1
ATOM 580 N N . VAL A 1 73 ? -27.887 2.393 32.391 1.00 61.41 73 VAL A N 1
ATOM 581 C CA . VAL A 1 73 ? -26.889 2.698 33.419 1.00 61.41 73 VAL A CA 1
ATOM 582 C C . VAL A 1 73 ? -27.506 3.596 34.479 1.00 61.41 73 VAL A C 1
ATOM 584 O O . VAL A 1 73 ? -27.961 4.702 34.174 1.00 61.41 73 VAL A O 1
ATOM 587 N N . GLU A 1 74 ? -27.479 3.159 35.736 1.00 63.06 74 GLU A N 1
ATOM 588 C CA . GLU A 1 74 ? -27.805 4.027 36.864 1.00 63.06 74 GLU A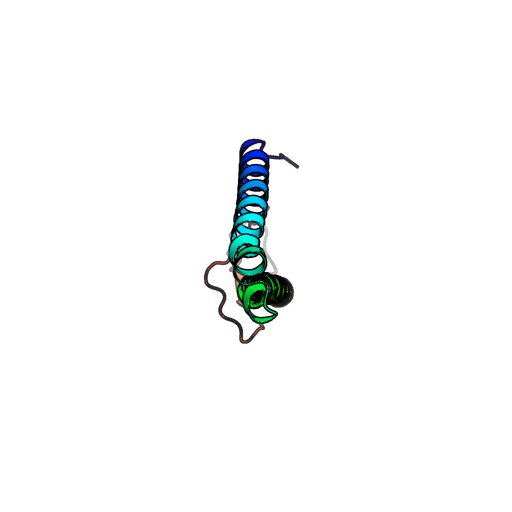 CA 1
ATOM 589 C C . GLU A 1 74 ? -26.665 5.018 37.151 1.00 63.06 74 GLU A C 1
ATOM 591 O O . GLU A 1 74 ? -25.479 4.778 36.900 1.00 63.06 74 GLU A O 1
ATOM 596 N N . ARG A 1 75 ? -27.021 6.199 37.669 1.00 61.84 75 ARG A N 1
ATOM 597 C CA . ARG A 1 75 ? -26.061 7.283 37.892 1.00 61.84 75 ARG A CA 1
ATOM 598 C C . ARG A 1 75 ? -25.078 6.906 39.003 1.00 61.84 75 ARG A C 1
ATOM 600 O O . ARG A 1 75 ? -25.444 6.900 40.173 1.00 61.84 75 ARG A O 1
ATOM 607 N N . GLY A 1 76 ? -23.816 6.707 38.629 1.00 72.25 76 GLY A N 1
ATOM 608 C CA . GLY A 1 76 ? -22.724 6.362 39.548 1.00 72.25 76 GLY A CA 1
ATOM 609 C C . GLY A 1 76 ? -22.062 5.023 39.238 1.00 72.25 76 GLY A C 1
ATOM 610 O O . GLY A 1 76 ? -21.039 4.715 39.846 1.00 72.25 76 GLY A O 1
ATOM 611 N N . ASP A 1 77 ? -22.603 4.266 38.282 1.00 68.75 77 ASP A N 1
ATOM 612 C CA . ASP A 1 77 ? -22.094 2.941 37.956 1.00 68.75 77 ASP A CA 1
ATOM 613 C C . ASP A 1 77 ? -20.960 2.969 36.921 1.00 68.75 77 ASP A C 1
ATOM 615 O O . ASP A 1 77 ? -20.913 3.812 36.020 1.00 68.75 77 ASP A O 1
ATOM 619 N N . THR A 1 78 ? -20.011 2.040 37.062 1.00 62.81 78 THR A N 1
ATOM 620 C CA . THR A 1 78 ? -18.854 1.937 36.159 1.00 62.81 78 THR A CA 1
ATOM 621 C C . THR A 1 78 ? -19.136 0.898 35.080 1.00 62.81 78 THR A C 1
ATOM 623 O O . THR A 1 78 ? -19.072 -0.301 35.338 1.00 62.81 78 THR A O 1
ATOM 626 N N . VAL A 1 79 ? -19.408 1.343 33.852 1.00 65.44 79 VAL A N 1
ATOM 627 C CA . VAL A 1 79 ? -19.698 0.437 32.729 1.00 65.44 79 VAL A CA 1
ATOM 628 C C . VAL A 1 79 ? -18.428 0.110 31.958 1.00 65.44 79 VAL A C 1
ATOM 630 O O . VAL A 1 79 ? -17.690 0.996 31.526 1.00 65.44 79 VAL A O 1
ATOM 633 N N . ARG A 1 80 ? -18.195 -1.185 31.737 1.00 62.59 80 ARG A N 1
ATOM 634 C CA . ARG A 1 80 ? -17.232 -1.665 30.745 1.00 62.59 80 ARG A CA 1
ATOM 635 C C . ARG A 1 80 ? -17.938 -1.853 29.411 1.00 62.59 80 ARG A C 1
ATOM 637 O O . ARG A 1 80 ? -18.881 -2.629 29.317 1.00 62.59 80 ARG A O 1
ATOM 644 N N . VAL A 1 81 ? -17.459 -1.153 28.387 1.00 65.25 81 VAL A N 1
ATOM 645 C CA . VAL A 1 81 ? -17.894 -1.352 27.002 1.00 65.25 81 VAL A CA 1
ATOM 646 C C . VAL A 1 81 ? -16.779 -2.077 26.263 1.00 65.25 81 VAL A C 1
ATOM 648 O O . VAL A 1 81 ? -15.737 -1.490 25.971 1.00 65.25 81 VAL A O 1
ATOM 651 N N . ASP A 1 82 ? -17.003 -3.352 25.963 1.00 65.81 82 ASP A N 1
ATOM 652 C CA . ASP A 1 82 ? -16.087 -4.134 25.142 1.00 65.81 82 ASP A CA 1
ATOM 653 C C . ASP A 1 82 ? -16.370 -3.869 23.654 1.00 65.81 82 ASP A C 1
ATOM 655 O O . ASP A 1 82 ? -17.493 -4.022 23.162 1.00 65.81 82 ASP A O 1
ATOM 659 N N . LEU A 1 83 ? -15.334 -3.433 22.933 1.00 67.12 83 LEU A N 1
ATOM 660 C CA . LEU A 1 83 ? -15.377 -3.128 21.501 1.00 67.12 83 LEU A CA 1
ATOM 661 C C . LEU A 1 83 ? -14.605 -4.201 20.729 1.00 67.12 83 LEU A C 1
ATOM 663 O O . LEU A 1 83 ? -13.390 -4.338 20.877 1.00 67.12 83 LEU A O 1
ATOM 667 N N . GLY A 1 84 ? -15.306 -4.944 19.874 1.00 69.31 84 GLY A N 1
ATOM 668 C CA . GLY A 1 84 ? -14.724 -5.953 18.996 1.00 69.31 84 GLY A CA 1
ATOM 669 C C . GLY A 1 84 ? -14.495 -5.414 17.584 1.00 69.31 84 GLY A C 1
ATOM 670 O O . GLY A 1 84 ? -15.394 -4.847 16.964 1.00 69.31 84 GLY A O 1
ATOM 671 N N . ILE A 1 85 ? -13.299 -5.629 17.025 1.00 73.25 85 ILE A N 1
ATOM 672 C CA . ILE A 1 85 ? -13.047 -5.413 15.592 1.00 73.25 85 ILE A CA 1
ATOM 673 C C . ILE A 1 85 ? -13.365 -6.719 14.863 1.00 73.25 85 ILE A C 1
ATOM 675 O O . ILE A 1 85 ? -12.620 -7.693 14.976 1.00 73.25 85 ILE A O 1
ATOM 679 N N . ARG A 1 86 ? -14.455 -6.745 14.092 1.00 74.25 86 ARG A N 1
ATOM 680 C CA . ARG A 1 86 ? -14.859 -7.915 13.308 1.00 74.25 86 ARG A CA 1
ATOM 681 C C . ARG A 1 86 ? -14.514 -7.709 11.838 1.00 74.25 86 ARG A C 1
ATOM 683 O O . ARG A 1 86 ? -14.893 -6.708 11.233 1.00 74.25 86 ARG A O 1
ATOM 690 N N . ASN A 1 87 ? -13.810 -8.671 11.248 1.00 75.88 87 ASN A N 1
ATOM 691 C CA . ASN A 1 87 ? -13.582 -8.722 9.807 1.00 75.88 87 ASN A CA 1
ATOM 692 C C . ASN A 1 87 ? -14.646 -9.620 9.168 1.00 75.88 87 ASN A C 1
ATOM 694 O O . ASN A 1 87 ? -14.671 -10.822 9.415 1.00 75.88 87 ASN A O 1
ATOM 698 N N . LYS A 1 88 ? -15.530 -9.032 8.359 1.00 71.44 88 LYS A N 1
ATOM 699 C CA . LYS A 1 88 ? -16.597 -9.754 7.646 1.00 71.44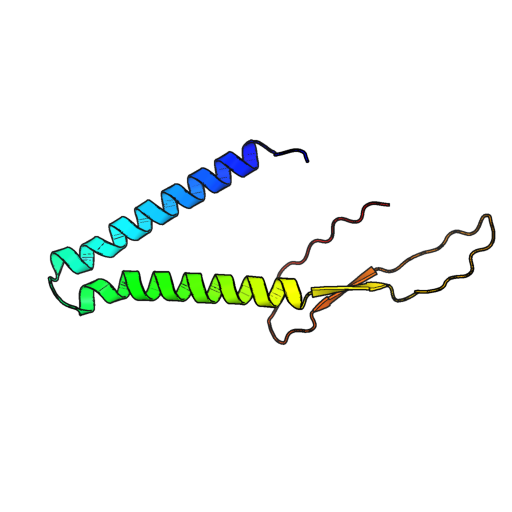 88 LYS A CA 1
ATOM 700 C C . LYS A 1 88 ? -16.137 -10.355 6.315 1.00 71.44 88 LYS A C 1
ATOM 702 O O . LYS A 1 88 ? -16.932 -10.991 5.633 1.00 71.44 88 LYS A O 1
ATOM 707 N N . SER A 1 89 ? -14.882 -10.141 5.917 1.00 70.31 89 SER A N 1
ATOM 708 C CA . SER A 1 89 ? -14.324 -10.724 4.694 1.00 70.31 89 SER A CA 1
ATOM 709 C C . SER A 1 89 ? -13.538 -11.999 4.971 1.00 70.31 89 SER A C 1
ATOM 711 O O . SER A 1 89 ? -13.010 -12.202 6.059 1.00 70.31 89 SER A O 1
ATOM 713 N N . PHE A 1 90 ? -13.397 -12.817 3.930 1.00 73.38 90 PHE A N 1
ATOM 714 C CA . PHE A 1 90 ? -12.520 -13.989 3.920 1.00 73.38 90 PHE A CA 1
ATOM 715 C C . PHE A 1 90 ? -11.018 -13.626 3.910 1.00 73.38 90 PHE A C 1
ATOM 717 O O . PHE A 1 90 ? -10.160 -14.485 4.086 1.00 73.38 90 PHE A O 1
ATOM 724 N N . LEU A 1 91 ? -10.678 -12.354 3.682 1.00 75.81 91 LEU A N 1
ATOM 725 C CA . LEU A 1 91 ? -9.302 -11.886 3.531 1.00 75.81 91 LEU A CA 1
ATOM 726 C C . LEU A 1 91 ? -8.653 -11.646 4.902 1.00 75.81 91 LEU A C 1
ATOM 728 O O . LEU A 1 91 ? -9.280 -11.115 5.819 1.00 75.81 91 LEU A O 1
ATOM 732 N N . VAL A 1 92 ? -7.375 -12.005 5.046 1.00 74.88 92 VAL A N 1
ATOM 733 C CA . VAL A 1 92 ? -6.661 -11.947 6.331 1.00 74.88 92 VAL A CA 1
ATOM 734 C C . VAL A 1 92 ? -6.278 -10.506 6.683 1.00 74.88 92 VAL A C 1
ATOM 736 O O . VAL A 1 92 ? -5.532 -9.839 5.963 1.00 74.88 92 VAL A O 1
ATOM 739 N N . CYS A 1 93 ? -6.751 -10.012 7.829 1.00 70.62 93 CYS A N 1
ATOM 740 C CA . CYS A 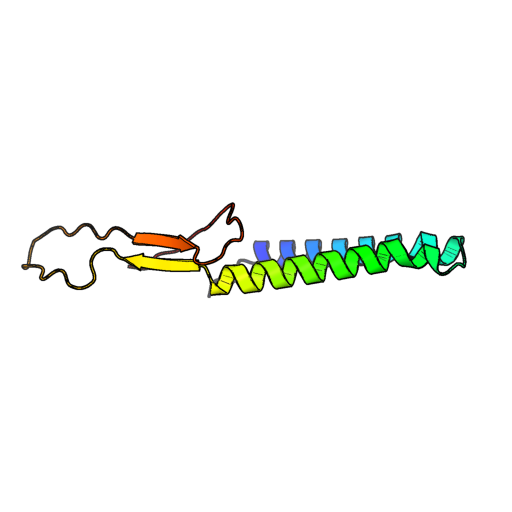1 93 ? -6.316 -8.725 8.372 1.00 70.62 93 CYS A CA 1
ATOM 741 C C . CYS A 1 93 ? -5.147 -8.956 9.331 1.00 70.62 93 CYS A C 1
ATOM 743 O O . CYS A 1 93 ? -5.344 -9.495 10.414 1.00 70.62 93 CYS A O 1
ATOM 745 N N . THR A 1 94 ? -3.934 -8.558 8.946 1.00 67.69 94 THR A N 1
ATOM 746 C CA . THR A 1 94 ? -2.739 -8.747 9.788 1.00 67.69 94 THR A CA 1
ATOM 747 C C . THR A 1 94 ? -2.618 -7.704 10.896 1.00 67.69 94 THR A C 1
ATOM 749 O O . THR A 1 94 ? -2.028 -7.977 11.938 1.00 67.69 94 THR A O 1
ATOM 752 N N . LYS A 1 95 ? -3.160 -6.498 10.688 1.00 68.75 95 LYS A N 1
ATOM 753 C CA . LYS A 1 95 ? -3.109 -5.412 11.669 1.00 68.75 95 LYS A CA 1
ATOM 754 C C . LYS A 1 95 ? -4.299 -4.473 11.503 1.00 68.75 95 LYS A C 1
ATOM 756 O O . LYS A 1 95 ? -4.454 -3.849 10.456 1.00 68.75 95 LYS A O 1
ATOM 761 N N . ALA A 1 96 ? -5.087 -4.323 12.563 1.00 66.88 96 ALA A N 1
ATOM 762 C CA . ALA A 1 96 ? -6.143 -3.323 12.667 1.00 66.88 96 ALA A CA 1
ATOM 763 C C . ALA A 1 96 ? -5.832 -2.372 13.830 1.00 66.88 96 ALA A C 1
ATOM 765 O O . ALA A 1 96 ? -5.343 -2.798 14.875 1.00 66.88 96 ALA A O 1
ATOM 766 N N . LYS A 1 97 ? -6.090 -1.076 13.640 1.00 68.25 97 LYS A N 1
ATOM 767 C CA . LYS A 1 97 ? -5.992 -0.054 14.687 1.00 68.25 97 LYS A CA 1
ATOM 768 C C . LYS A 1 97 ? -7.286 0.749 14.665 1.00 68.25 97 LYS A C 1
ATOM 770 O O . LYS A 1 97 ? -7.624 1.302 13.622 1.00 68.25 97 LYS A O 1
ATOM 775 N N . ALA A 1 98 ? -7.980 0.808 15.793 1.00 65.56 98 ALA A N 1
ATOM 776 C CA . ALA A 1 98 ? -9.108 1.705 16.002 1.00 65.56 98 ALA A CA 1
ATOM 777 C C . ALA A 1 98 ? -8.657 2.833 16.938 1.00 65.56 98 ALA A C 1
ATOM 779 O O . ALA A 1 98 ? -8.034 2.569 17.966 1.00 65.56 98 ALA A O 1
ATOM 780 N N . GLU A 1 99 ? -8.919 4.082 16.561 1.00 67.62 99 GLU A N 1
ATOM 781 C CA . GLU A 1 99 ? -8.747 5.239 17.442 1.00 67.62 99 GLU A CA 1
ATOM 782 C C . GLU A 1 99 ? -10.133 5.590 17.981 1.00 67.62 99 GLU A C 1
ATOM 784 O O . GLU A 1 99 ? -11.013 5.995 17.223 1.00 67.62 99 GLU A O 1
ATOM 789 N N . ILE A 1 100 ? -10.344 5.323 19.270 1.00 64.38 100 ILE A N 1
ATOM 790 C CA . ILE A 1 100 ? -11.605 5.583 19.963 1.00 64.38 100 ILE A CA 1
ATOM 791 C C . ILE A 1 100 ? -11.491 6.974 20.582 1.00 64.38 100 ILE A C 1
ATOM 793 O O . ILE A 1 100 ? -10.568 7.231 21.355 1.00 64.38 100 ILE A O 1
ATOM 797 N N . TYR A 1 101 ? -12.417 7.858 20.226 1.00 58.25 101 TYR A N 1
ATOM 798 C CA . TYR A 1 101 ? -12.587 9.154 20.872 1.00 58.25 101 TYR A CA 1
ATOM 799 C C . TYR A 1 101 ? -13.798 9.034 21.799 1.00 58.25 101 TYR A C 1
ATOM 801 O O . TYR A 1 101 ? -14.889 8.727 21.319 1.00 58.25 101 TYR A O 1
ATOM 809 N N . VAL A 1 102 ? -13.563 9.187 23.104 1.00 59.56 102 VAL A N 1
ATOM 810 C CA . VAL A 1 102 ? -14.594 9.225 24.156 1.00 59.56 102 VAL A CA 1
ATOM 811 C C . VAL A 1 102 ? -14.951 10.674 24.434 1.00 59.56 102 VAL A C 1
ATOM 813 O O . VAL A 1 102 ? -13.997 11.482 24.532 1.00 59.56 102 VAL A O 1
#

Sequence (102 aa):
MNLDFRKIGKIAVDVIIFFVLLGILILPAVYTNSIFGYFPILATVILHLVSLVYLMVMRRSISIESDHRDVEVERGDTVRVDLGIRNKSFLVCTKAKAEIYV

Secondary structure (DSSP, 8-state):
----HHHHHHHHHHHHHHHHHHHHTTHHHHHH-SGGGGHHHHHHHHHHHHHHHHHHHHHHHEEEEES-S-----TT------EEEEE-SSS--S--------

Foldseek 3Di:
DPPPVVVVVVVVVVVVVVVVVLVVLCVQCVVVVDPVSCVSNVVVVVVVVVVVVVVVLQVVQWDWDWPDDDDPDDPPDDDDIDIDTDGRDPDDDPDDDDDDDD